Protein AF-A0A522E200-F1 (afdb_monomer)

Solvent-accessible surface area (backbone atoms only — not comparable to full-atom values): 4456 Å² total; per-residue (Å²): 115,70,66,55,54,50,53,23,49,53,24,42,51,50,20,51,51,37,64,65,50,49,61,57,50,53,55,54,46,74,71,50,91,45,69,74,58,44,56,52,47,53,52,51,52,48,48,44,43,64,66,46,22,48,56,18,44,51,49,20,51,53,40,46,52,50,49,40,63,76,65,36,50,78,57,46,74,72,38,94,89,115

pLDDT: mean 79.92, std 9.39, range [52.28, 91.56]

Secondary structure (DSSP, 8-state):
-HHHHHHHHHHHHHHHHHHHHHHHHHHHHHH---HHHHHHHHHHHHHHIIIIIHHHHHHHHHHHHHHIIIIIHHHHTT-TT-

Sequence (82 aa):
MLWLKAFHLVFMVTWFAGLFYLPRLYVYHAMSSDDISNERFKVMERKLFFGIMTPGMIATFIFGTWMLADYAWQLYAASGWL

Mean predicted aligned error: 8.31 Å

Structure (mmCIF, N/CA/C/O backbone):
data_AF-A0A522E200-F1
#
_entry.id   AF-A0A522E200-F1
#
loop_
_atom_site.group_PDB
_atom_site.id
_atom_site.type_symbol
_atom_site.label_atom_id
_atom_site.label_alt_id
_atom_site.label_comp_id
_atom_site.label_asym_id
_atom_site.label_entity_id
_atom_site.label_seq_id
_atom_site.pdbx_PDB_ins_code
_atom_site.Cartn_x
_atom_site.Cartn_y
_atom_site.Cartn_z
_atom_site.occupancy
_atom_site.B_iso_or_equiv
_atom_site.auth_seq_id
_atom_site.auth_comp_id
_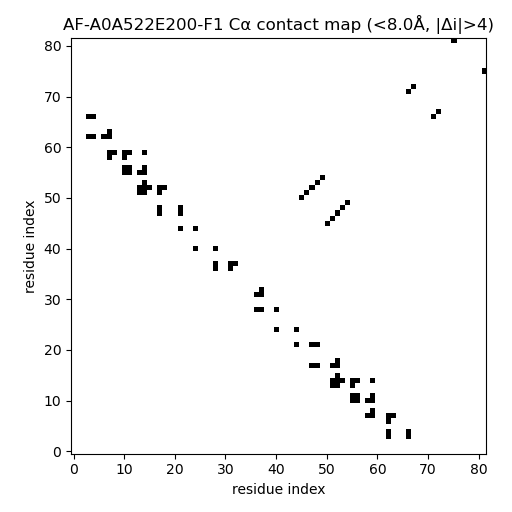atom_site.auth_asym_id
_atom_site.auth_atom_id
_atom_site.pdbx_PDB_model_num
ATOM 1 N N . MET A 1 1 ? 19.165 -2.066 -14.325 1.00 65.44 1 MET A N 1
ATOM 2 C CA . MET A 1 1 ? 19.057 -0.899 -13.419 1.00 65.44 1 MET A CA 1
ATOM 3 C C . MET A 1 1 ? 18.787 -1.334 -11.972 1.00 65.44 1 MET A C 1
ATOM 5 O O . MET A 1 1 ? 17.651 -1.650 -11.640 1.00 65.44 1 MET A O 1
ATOM 9 N N . LEU A 1 2 ? 19.809 -1.394 -11.105 1.00 79.44 2 LEU A N 1
ATOM 10 C CA . LEU A 1 2 ? 19.667 -1.811 -9.690 1.00 79.44 2 LEU A CA 1
ATOM 11 C C . LEU A 1 2 ? 18.751 -0.883 -8.875 1.00 79.44 2 LEU A C 1
ATOM 13 O O . LEU A 1 2 ? 17.944 -1.356 -8.083 1.00 79.44 2 LEU A O 1
ATOM 17 N N . TRP A 1 3 ? 18.819 0.422 -9.133 1.00 83.81 3 TRP A N 1
ATOM 18 C CA . TRP A 1 3 ? 17.986 1.430 -8.473 1.00 83.81 3 TRP A CA 1
ATOM 19 C C . TRP A 1 3 ? 16.488 1.215 -8.702 1.00 83.81 3 TRP A C 1
ATOM 21 O O . TRP A 1 3 ? 15.696 1.345 -7.777 1.00 83.81 3 TRP A O 1
ATOM 31 N N . LEU A 1 4 ? 16.098 0.815 -9.914 1.00 82.50 4 LEU A N 1
ATOM 32 C CA . LEU A 1 4 ? 14.695 0.595 -10.273 1.00 82.50 4 LEU A CA 1
ATOM 33 C C . LEU A 1 4 ? 14.114 -0.625 -9.536 1.00 82.50 4 LEU A C 1
ATOM 35 O O . LEU A 1 4 ? 13.000 -0.568 -9.020 1.00 82.50 4 LEU A O 1
ATOM 39 N N . LYS A 1 5 ? 14.922 -1.686 -9.385 1.00 81.75 5 LYS A N 1
ATOM 40 C CA . LYS A 1 5 ? 14.599 -2.845 -8.537 1.00 81.75 5 LYS A CA 1
ATOM 41 C C . LYS A 1 5 ? 14.482 -2.453 -7.063 1.00 81.75 5 LYS A C 1
ATOM 43 O O . LYS A 1 5 ? 13.551 -2.894 -6.398 1.00 81.75 5 LYS A O 1
ATOM 48 N N . ALA A 1 6 ? 15.398 -1.618 -6.567 1.00 88.94 6 ALA A N 1
ATOM 49 C CA . ALA A 1 6 ? 15.376 -1.148 -5.185 1.00 88.94 6 ALA A CA 1
ATOM 50 C C . ALA A 1 6 ? 14.107 -0.337 -4.880 1.00 88.94 6 ALA A C 1
ATOM 52 O O . ALA A 1 6 ? 13.406 -0.658 -3.924 1.00 88.94 6 ALA A O 1
ATOM 53 N N . PHE A 1 7 ? 13.755 0.647 -5.718 1.00 88.69 7 PHE A N 1
ATOM 54 C CA . PHE A 1 7 ? 12.519 1.416 -5.544 1.00 88.69 7 PHE A CA 1
ATOM 55 C C . PHE A 1 7 ? 11.279 0.525 -5.605 1.00 88.69 7 PHE A C 1
ATOM 57 O O . PHE A 1 7 ? 10.451 0.594 -4.698 1.00 88.69 7 PHE A O 1
ATOM 64 N N . HIS A 1 8 ? 11.178 -0.362 -6.602 1.00 87.75 8 HIS A N 1
ATOM 65 C CA . HIS A 1 8 ? 10.071 -1.317 -6.681 1.00 87.75 8 HIS A CA 1
ATOM 66 C C . HIS A 1 8 ? 9.925 -2.128 -5.386 1.00 87.75 8 HIS A C 1
ATOM 68 O O . HIS A 1 8 ? 8.819 -2.228 -4.859 1.00 87.75 8 HIS A O 1
ATOM 74 N N . LEU A 1 9 ? 11.033 -2.646 -4.841 1.00 88.25 9 LEU A N 1
ATOM 75 C CA . LEU A 1 9 ? 11.028 -3.427 -3.606 1.00 88.25 9 LEU A CA 1
ATOM 76 C C . LEU A 1 9 ? 10.565 -2.596 -2.398 1.00 88.25 9 LEU A C 1
ATOM 78 O O . LEU A 1 9 ? 9.730 -3.065 -1.631 1.00 88.25 9 LEU A O 1
ATOM 82 N N . VAL A 1 10 ? 11.045 -1.357 -2.239 1.00 90.81 10 VAL A N 1
ATOM 83 C CA . VAL A 1 10 ? 10.633 -0.481 -1.123 1.00 90.81 10 VAL A CA 1
ATOM 84 C C . VAL A 1 10 ? 9.132 -0.190 -1.174 1.00 90.81 10 VAL A C 1
ATOM 86 O O . VAL A 1 10 ? 8.438 -0.327 -0.161 1.00 90.81 10 VAL A O 1
ATOM 89 N N . PHE A 1 11 ? 8.605 0.167 -2.348 1.00 89.88 11 PHE A N 1
ATOM 90 C CA . PHE A 1 11 ? 7.172 0.418 -2.506 1.00 89.88 11 PHE A CA 1
AT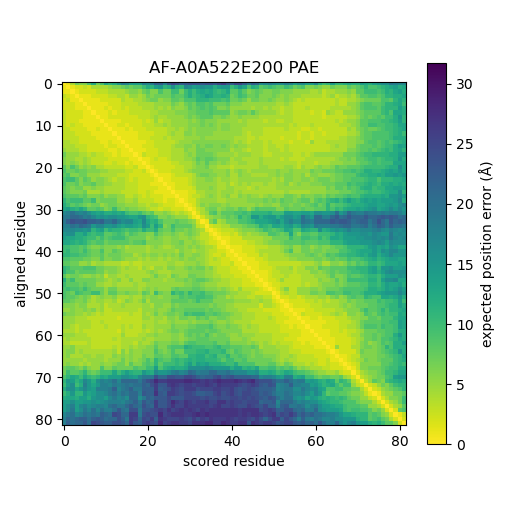OM 91 C C . PHE A 1 11 ? 6.353 -0.862 -2.317 1.00 89.88 11 PHE A C 1
ATOM 93 O O . PHE A 1 11 ? 5.320 -0.825 -1.652 1.00 89.88 11 PHE A O 1
ATOM 100 N N . MET A 1 12 ? 6.845 -2.002 -2.815 1.00 90.19 12 MET A N 1
ATOM 101 C CA . MET A 1 12 ? 6.192 -3.305 -2.660 1.00 90.19 12 MET A CA 1
ATOM 102 C C . MET A 1 12 ? 6.079 -3.696 -1.184 1.00 90.19 12 MET A C 1
ATOM 104 O O . MET A 1 12 ? 4.991 -4.050 -0.734 1.00 90.19 12 MET A O 1
ATOM 108 N N . VAL A 1 13 ? 7.156 -3.542 -0.406 1.00 91.56 13 VAL A N 1
ATOM 109 C CA . VAL A 1 13 ? 7.155 -3.805 1.042 1.00 91.56 13 VAL A CA 1
ATOM 110 C C . VAL A 1 13 ? 6.203 -2.857 1.771 1.00 91.56 13 VAL A C 1
ATOM 112 O O . VAL A 1 13 ? 5.440 -3.297 2.629 1.00 91.56 13 VAL A O 1
ATOM 115 N N . THR A 1 14 ? 6.193 -1.571 1.408 1.00 88.50 14 THR A N 1
ATOM 116 C CA . THR A 1 14 ? 5.287 -0.573 2.005 1.00 88.50 14 THR A CA 1
ATOM 117 C C . THR A 1 14 ? 3.819 -0.912 1.727 1.00 88.50 14 THR A C 1
ATOM 119 O O . THR A 1 14 ? 2.972 -0.828 2.620 1.00 88.50 14 THR A O 1
ATOM 122 N N . TRP A 1 15 ? 3.512 -1.346 0.504 1.00 89.38 15 TRP A N 1
ATOM 123 C CA . TRP A 1 15 ? 2.174 -1.773 0.108 1.00 89.38 15 TRP A CA 1
ATOM 124 C C . TRP A 1 15 ? 1.729 -3.044 0.846 1.00 89.38 15 TRP A C 1
ATOM 126 O O . TRP A 1 15 ? 0.633 -3.076 1.412 1.00 89.38 15 TRP A O 1
ATOM 136 N N . PHE A 1 16 ? 2.601 -4.053 0.924 1.00 87.81 16 PHE A N 1
ATOM 137 C CA . PHE A 1 16 ? 2.341 -5.290 1.665 1.00 87.81 16 PHE A CA 1
ATOM 138 C C . PHE A 1 16 ? 2.143 -5.048 3.164 1.00 87.81 16 PHE A C 1
ATOM 140 O O . PHE A 1 16 ? 1.237 -5.624 3.766 1.00 87.81 16 PHE A O 1
ATOM 147 N N . ALA A 1 17 ? 2.935 -4.162 3.772 1.00 87.56 17 ALA A N 1
ATOM 148 C CA . ALA A 1 17 ? 2.754 -3.778 5.169 1.00 87.56 17 ALA A CA 1
ATOM 149 C C . ALA A 1 17 ? 1.359 -3.172 5.412 1.00 87.56 17 ALA A C 1
ATOM 151 O O . ALA A 1 17 ? 0.701 -3.518 6.394 1.00 87.56 17 ALA A O 1
ATOM 152 N N . GLY A 1 18 ? 0.874 -2.332 4.490 1.00 85.88 18 GLY A N 1
ATOM 153 C CA . GLY A 1 18 ? -0.488 -1.793 4.527 1.00 85.88 18 GLY A CA 1
ATOM 154 C C . GLY A 1 18 ? -1.565 -2.881 4.447 1.00 85.88 18 GLY A C 1
ATOM 155 O O . GLY A 1 18 ? -2.490 -2.887 5.261 1.00 85.88 18 GLY A O 1
ATOM 156 N N . LEU A 1 19 ? -1.409 -3.838 3.525 1.00 85.44 19 LEU A N 1
ATOM 157 C CA . LEU A 1 19 ? -2.326 -4.973 3.351 1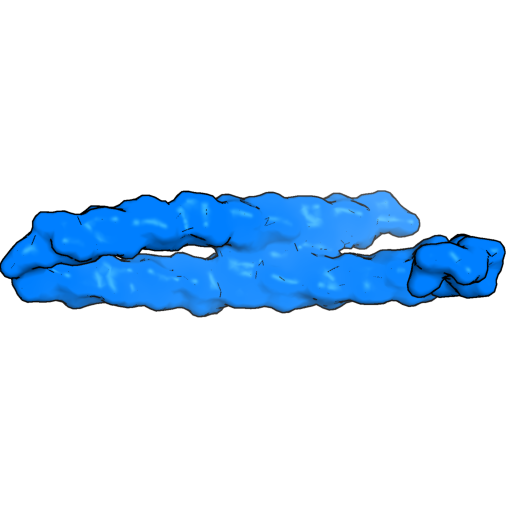.00 85.44 19 LEU A CA 1
ATOM 158 C C . LEU A 1 19 ? -2.421 -5.869 4.590 1.00 85.44 19 LEU A C 1
ATOM 160 O O . LEU A 1 19 ? -3.508 -6.342 4.902 1.00 85.44 19 LEU A O 1
ATOM 164 N N . PHE A 1 20 ? -1.321 -6.099 5.308 1.00 85.31 20 PHE A N 1
ATOM 165 C CA . PHE A 1 20 ? -1.344 -6.913 6.529 1.00 85.31 20 PHE A C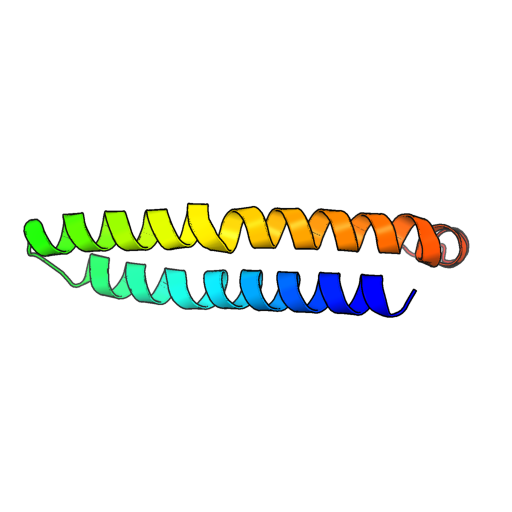A 1
ATOM 166 C C . PHE A 1 20 ? -1.864 -6.155 7.758 1.00 85.31 20 PHE A C 1
ATOM 168 O O . PHE A 1 20 ? -2.418 -6.769 8.671 1.00 85.31 20 PHE A O 1
ATOM 175 N N . TYR A 1 21 ? -1.709 -4.831 7.801 1.00 85.19 21 TYR A N 1
ATOM 176 C CA . TYR A 1 21 ? -2.130 -4.025 8.949 1.00 85.19 21 TYR A CA 1
ATOM 177 C C . TYR A 1 21 ? -3.636 -3.707 8.939 1.00 85.19 21 TYR A C 1
ATOM 179 O O . TYR A 1 21 ? -4.266 -3.612 9.992 1.00 85.19 21 TYR A O 1
ATOM 187 N N . LEU A 1 22 ? -4.231 -3.585 7.754 1.00 83.94 22 LEU A N 1
ATOM 188 C CA . LEU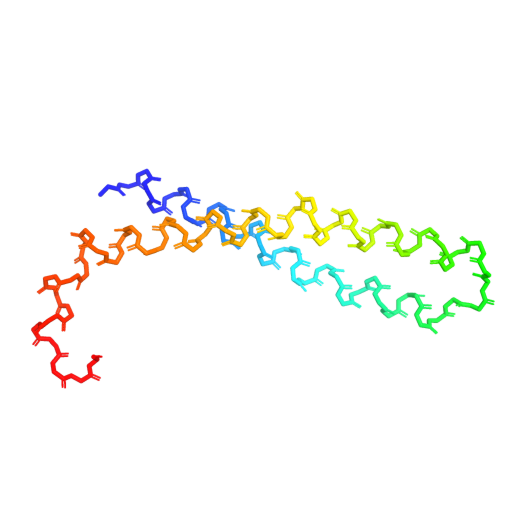 A 1 22 ? -5.627 -3.188 7.564 1.00 83.94 22 LEU A CA 1
ATOM 189 C C . LEU A 1 22 ? -6.667 -4.222 8.075 1.00 83.94 22 LEU A C 1
ATOM 191 O O . LEU A 1 22 ? -7.562 -3.815 8.816 1.00 83.94 22 LEU A O 1
ATOM 195 N N . PRO A 1 23 ? -6.537 -5.546 7.834 1.00 82.75 23 PRO A N 1
ATOM 196 C CA . PRO A 1 23 ? -7.433 -6.561 8.400 1.00 82.75 23 PRO A CA 1
ATOM 197 C C . PRO A 1 23 ? -7.463 -6.543 9.927 1.00 82.75 23 PRO A C 1
ATOM 199 O O . PRO A 1 23 ? -8.510 -6.737 10.537 1.00 82.75 23 PRO A O 1
ATOM 202 N N . ARG A 1 24 ? -6.314 -6.272 10.558 1.00 82.94 24 ARG A N 1
ATOM 203 C CA . ARG A 1 24 ? -6.215 -6.183 12.015 1.00 82.94 24 ARG A CA 1
ATOM 204 C C . ARG A 1 24 ? -7.051 -5.027 12.565 1.00 82.94 24 ARG A C 1
ATOM 206 O O . ARG A 1 24 ? -7.680 -5.199 13.605 1.00 82.94 24 ARG A O 1
ATOM 213 N N . LEU A 1 25 ? -7.086 -3.882 11.878 1.00 82.00 25 LEU A N 1
ATOM 214 C CA . LEU A 1 25 ? -7.974 -2.781 12.261 1.00 82.00 25 LEU A CA 1
ATOM 215 C C . LEU A 1 25 ? -9.449 -3.170 12.131 1.00 82.00 25 LEU A C 1
ATOM 217 O O . LEU A 1 25 ? -10.202 -2.932 13.070 1.00 82.00 25 LEU A O 1
ATOM 221 N N . TYR A 1 26 ? -9.833 -3.842 11.041 1.00 81.81 26 TYR A N 1
ATOM 222 C CA . TYR A 1 26 ? -11.219 -4.278 10.837 1.00 81.81 26 TYR A CA 1
ATOM 223 C C . TYR A 1 26 ? -11.710 -5.250 11.909 1.00 81.81 26 TYR A C 1
ATOM 225 O O . TYR A 1 26 ? -12.859 -5.165 12.338 1.00 81.81 26 TYR A O 1
ATOM 233 N N . VAL A 1 27 ? -10.843 -6.146 12.386 1.00 84.81 27 VAL A N 1
ATOM 234 C CA . VAL A 1 27 ? -11.175 -7.046 13.498 1.00 84.81 27 VAL A CA 1
ATOM 235 C C . VAL A 1 27 ? -11.458 -6.251 14.778 1.00 84.81 27 VAL A C 1
ATOM 237 O O . VAL A 1 27 ? -12.445 -6.527 15.456 1.00 84.81 27 VAL A O 1
ATOM 240 N N . TYR A 1 28 ? -10.647 -5.235 15.094 1.00 80.94 28 TY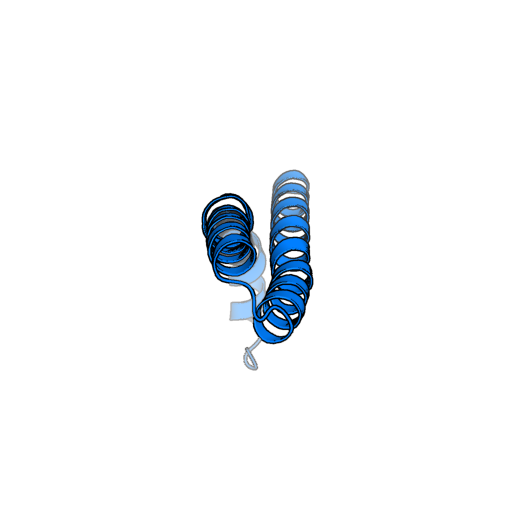R A N 1
ATOM 241 C CA . TYR A 1 28 ? -10.900 -4.374 16.254 1.00 80.94 28 TYR A CA 1
ATOM 242 C C . TYR A 1 28 ? -12.158 -3.512 16.091 1.00 80.94 28 TYR A C 1
ATOM 244 O O . TYR A 1 28 ? -12.890 -3.338 17.062 1.00 80.94 28 TYR A O 1
ATOM 252 N N . HIS A 1 29 ? -12.441 -3.037 14.877 1.00 79.12 29 HIS A N 1
ATOM 253 C CA . HIS A 1 29 ? -13.667 -2.305 14.558 1.00 79.12 29 HIS A CA 1
ATOM 254 C C . HIS A 1 29 ? -14.917 -3.167 14.785 1.00 79.12 29 HIS A C 1
ATOM 256 O O . HIS A 1 29 ? -15.865 -2.734 15.432 1.00 79.12 29 HIS A O 1
ATOM 262 N N . ALA A 1 30 ? -14.898 -4.425 14.331 1.00 81.50 30 ALA A N 1
ATOM 263 C CA . ALA A 1 30 ? -16.011 -5.356 14.516 1.00 81.50 30 ALA A CA 1
ATOM 264 C C . ALA A 1 30 ? -16.246 -5.748 15.989 1.00 81.50 30 ALA A C 1
ATOM 266 O O . ALA A 1 30 ? -17.368 -6.085 16.361 1.00 81.50 30 ALA A O 1
ATOM 267 N N . MET A 1 31 ? -15.205 -5.709 16.828 1.00 81.19 31 MET A N 1
ATOM 268 C CA . MET A 1 31 ? -15.313 -5.974 18.269 1.00 81.19 31 MET A CA 1
ATOM 269 C C . MET A 1 31 ? -15.730 -4.745 19.089 1.00 81.19 31 MET A C 1
ATOM 271 O O . MET A 1 31 ? -16.136 -4.906 20.240 1.00 81.19 31 MET A O 1
ATOM 275 N N . SER A 1 32 ? -15.617 -3.526 18.549 1.00 74.56 32 SER A N 1
ATOM 276 C CA . SER A 1 32 ? -15.979 -2.308 19.275 1.00 74.56 32 SER A CA 1
ATOM 277 C C . SER A 1 32 ? -17.463 -1.970 19.116 1.00 74.56 32 SER A C 1
ATOM 279 O O . SER A 1 32 ? -17.936 -1.683 18.020 1.00 74.56 32 SER A O 1
ATOM 281 N N . SER A 1 33 ? -18.193 -1.947 20.231 1.00 69.00 33 SER A N 1
ATOM 282 C CA . SER A 1 33 ? -19.617 -1.586 20.304 1.00 69.00 33 SER A CA 1
ATOM 283 C C . SER A 1 33 ? -19.872 -0.099 20.597 1.00 69.00 33 SER A C 1
ATOM 285 O O . SER A 1 33 ? -21.012 0.292 20.814 1.00 69.00 33 SER A O 1
ATOM 287 N N . ASP A 1 34 ? -18.818 0.717 20.644 1.00 77.56 34 ASP A N 1
ATOM 288 C CA . ASP A 1 34 ? -18.860 2.120 21.064 1.00 77.56 34 ASP A CA 1
ATOM 289 C C . ASP A 1 34 ? -18.726 3.054 19.846 1.00 77.56 34 ASP A C 1
ATOM 291 O O . ASP A 1 34 ? -17.753 2.959 19.087 1.00 77.56 34 ASP A O 1
ATOM 295 N N . ASP A 1 35 ? -19.691 3.957 19.641 1.00 73.44 35 ASP A N 1
ATOM 296 C CA . ASP A 1 35 ? -19.789 4.795 18.429 1.00 73.44 35 ASP A CA 1
ATOM 297 C C . ASP A 1 35 ? -18.560 5.697 18.228 1.00 73.44 35 ASP A C 1
ATOM 299 O O . ASP A 1 35 ? -18.036 5.824 17.118 1.00 73.44 35 ASP A O 1
ATOM 303 N N . ILE A 1 36 ? -18.023 6.252 19.319 1.00 77.06 36 ILE A N 1
ATOM 304 C CA . ILE A 1 36 ? -16.838 7.124 19.291 1.00 77.06 36 ILE A CA 1
ATOM 305 C C . ILE A 1 36 ? -15.593 6.343 18.840 1.00 77.06 36 ILE A C 1
ATOM 307 O O . ILE A 1 36 ? -14.748 6.858 18.100 1.00 77.06 36 ILE A O 1
ATOM 311 N N . SER A 1 37 ? -15.465 5.083 19.264 1.00 73.00 37 SER A N 1
ATOM 312 C CA . SER A 1 37 ? -14.362 4.219 18.831 1.00 73.00 37 SER A CA 1
ATOM 313 C C . SER A 1 37 ? -14.514 3.832 17.359 1.00 73.00 37 SER A C 1
ATOM 315 O O . SER A 1 37 ? -13.532 3.889 16.613 1.00 73.00 37 SER A O 1
ATOM 317 N N . ASN A 1 38 ? -15.737 3.545 16.905 1.00 77.56 38 ASN A N 1
ATOM 318 C CA . ASN A 1 38 ? -16.021 3.223 15.507 1.00 77.56 38 ASN A CA 1
ATOM 319 C C . ASN A 1 38 ? -15.662 4.362 14.544 1.00 77.56 38 ASN A C 1
ATOM 321 O O . ASN A 1 38 ? -15.046 4.110 13.502 1.00 77.56 38 ASN A O 1
ATOM 325 N N . GLU A 1 39 ? -15.981 5.613 14.877 1.00 78.81 39 GLU A N 1
ATOM 326 C CA . GLU A 1 39 ? -15.586 6.756 14.044 1.00 78.81 39 GLU A CA 1
ATOM 327 C C . GLU A 1 39 ? -14.062 6.919 13.958 1.00 78.81 39 GLU A C 1
ATOM 329 O O . GLU A 1 39 ? -13.517 7.157 12.874 1.00 78.81 39 GLU A O 1
ATOM 334 N N . ARG A 1 40 ? -13.344 6.714 15.070 1.00 79.00 40 ARG A N 1
ATOM 335 C CA . ARG A 1 40 ? -11.873 6.782 15.094 1.00 79.00 40 ARG A CA 1
ATOM 336 C C . ARG A 1 40 ? -11.235 5.688 14.238 1.00 79.00 40 ARG A C 1
ATOM 338 O O . ARG A 1 40 ? -10.298 5.982 13.491 1.00 79.00 40 ARG A O 1
ATOM 345 N N . PHE A 1 41 ? -11.742 4.458 14.309 1.00 79.31 41 PHE A N 1
ATOM 346 C CA . PHE A 1 41 ? -11.253 3.348 13.486 1.00 79.31 41 PHE A CA 1
ATOM 347 C C . PHE A 1 41 ? -11.478 3.603 11.992 1.00 79.31 41 PHE A C 1
ATOM 349 O O . PHE A 1 41 ? -10.523 3.486 11.224 1.00 79.31 41 PHE A O 1
ATOM 356 N N . LYS A 1 42 ? -12.652 4.111 11.588 1.00 77.31 42 LYS A N 1
ATOM 357 C CA . LYS A 1 42 ? -12.925 4.498 10.187 1.00 77.31 42 LYS A CA 1
ATOM 358 C C . LYS A 1 42 ? -11.927 5.529 9.652 1.00 77.31 42 LYS A C 1
ATOM 360 O O . LYS A 1 42 ? -11.499 5.449 8.498 1.00 77.31 42 LYS A O 1
ATOM 365 N N . VAL A 1 43 ? -11.538 6.512 10.470 1.00 83.12 43 VAL A N 1
ATOM 366 C CA . VAL A 1 43 ? -10.539 7.521 10.075 1.00 83.12 43 VAL A CA 1
ATOM 367 C C . VAL A 1 43 ? -9.149 6.899 9.933 1.00 83.12 43 VAL A C 1
ATOM 369 O O . VAL A 1 43 ? -8.444 7.210 8.969 1.00 83.12 43 VAL A O 1
ATOM 372 N N . MET A 1 44 ? -8.747 6.022 10.858 1.00 81.88 44 MET A N 1
ATOM 373 C CA . MET A 1 44 ? -7.449 5.341 10.790 1.00 81.88 44 MET A CA 1
ATOM 374 C C . MET A 1 44 ? -7.352 4.403 9.581 1.00 81.88 44 MET A C 1
ATOM 376 O O . MET A 1 44 ? -6.357 4.456 8.858 1.00 81.88 44 MET A O 1
ATOM 380 N N . GLU A 1 45 ? -8.396 3.622 9.302 1.00 84.12 45 GLU A N 1
ATOM 381 C CA . GLU A 1 45 ? -8.482 2.742 8.128 1.00 84.12 45 GLU A CA 1
ATOM 382 C C . GLU A 1 45 ? -8.385 3.541 6.831 1.00 84.12 45 GLU A C 1
ATOM 384 O O . GLU A 1 45 ? -7.589 3.215 5.950 1.00 84.12 45 GLU A O 1
ATOM 389 N N . ARG A 1 46 ? -9.139 4.644 6.731 1.00 82.44 46 ARG A N 1
ATOM 390 C CA . ARG A 1 46 ? -9.124 5.508 5.548 1.00 82.44 46 ARG A CA 1
ATOM 391 C C . ARG A 1 46 ? -7.758 6.149 5.331 1.00 82.44 46 ARG A C 1
ATOM 393 O O . ARG A 1 46 ? -7.281 6.161 4.199 1.00 82.44 46 ARG A O 1
ATOM 400 N N . LYS A 1 47 ? -7.120 6.667 6.387 1.00 83.00 47 LYS A N 1
ATOM 401 C CA . LYS A 1 47 ? -5.776 7.261 6.293 1.00 83.00 47 LYS A CA 1
ATOM 402 C C . LYS A 1 47 ? -4.727 6.233 5.888 1.00 83.00 47 LYS A C 1
ATOM 404 O O . LYS A 1 47 ? -3.873 6.547 5.068 1.00 83.00 47 LYS A O 1
ATOM 409 N N . LEU A 1 48 ? -4.800 5.019 6.422 1.00 82.62 48 LEU A N 1
ATOM 410 C CA . LEU A 1 48 ? -3.874 3.949 6.067 1.00 82.62 48 LEU A CA 1
ATOM 411 C C . LEU A 1 48 ? -4.059 3.511 4.608 1.00 82.62 48 LEU A C 1
ATOM 413 O O . LEU A 1 48 ? -3.087 3.429 3.854 1.00 82.62 48 LEU A O 1
ATOM 417 N N . PHE A 1 49 ? -5.309 3.279 4.204 1.00 82.25 49 PHE A N 1
ATOM 418 C CA . PHE A 1 49 ? -5.640 2.807 2.867 1.00 82.25 49 PHE A CA 1
ATOM 419 C C . PHE A 1 49 ? -5.309 3.858 1.804 1.00 82.25 49 PHE A C 1
ATOM 421 O O . PHE A 1 49 ? -4.511 3.598 0.903 1.00 82.25 49 PHE A O 1
ATOM 428 N N . PHE A 1 50 ? -5.854 5.070 1.925 1.00 80.00 50 PHE A N 1
ATOM 429 C CA . PHE A 1 50 ? -5.635 6.129 0.935 1.00 80.00 50 PHE A CA 1
ATOM 430 C C . PHE A 1 50 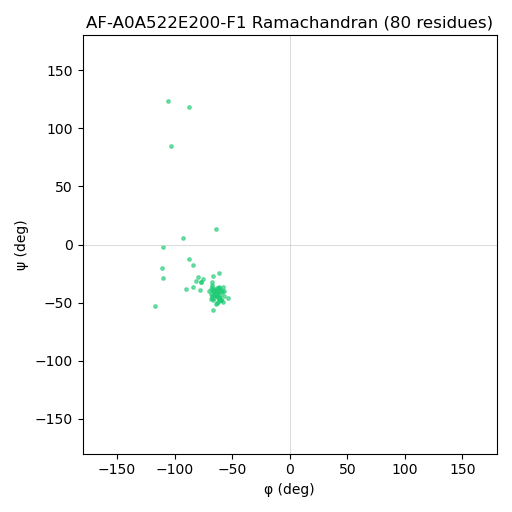? -4.264 6.796 1.051 1.00 80.00 50 PHE A C 1
ATOM 432 O O . PHE A 1 50 ? -3.714 7.212 0.037 1.00 80.00 50 PHE A O 1
ATOM 439 N N . GLY A 1 51 ? -3.704 6.909 2.256 1.00 81.69 51 GLY A N 1
ATOM 440 C CA . GLY A 1 51 ? -2.457 7.640 2.481 1.00 81.69 51 GLY A CA 1
ATOM 441 C C . GLY A 1 51 ? -1.196 6.828 2.206 1.00 81.69 51 GLY A C 1
ATOM 442 O O . GLY A 1 51 ? -0.229 7.386 1.702 1.00 81.69 51 GLY A O 1
ATOM 443 N N . ILE A 1 52 ? -1.186 5.528 2.522 1.00 81.12 52 ILE A N 1
ATOM 444 C CA . ILE A 1 52 ? 0.031 4.700 2.438 1.00 81.12 52 ILE A CA 1
ATOM 445 C C . ILE A 1 52 ? -0.143 3.582 1.411 1.00 81.12 52 ILE A C 1
ATOM 447 O O . ILE A 1 52 ? 0.666 3.452 0.492 1.00 81.12 52 ILE A O 1
ATOM 451 N N . MET A 1 53 ? -1.211 2.792 1.534 1.00 86.81 53 MET A N 1
ATOM 452 C CA . MET A 1 53 ? -1.394 1.598 0.707 1.00 86.81 53 MET A CA 1
ATOM 453 C C . MET A 1 53 ? -1.638 1.946 -0.767 1.00 86.81 53 MET A C 1
ATOM 455 O O . MET A 1 53 ? -1.008 1.360 -1.642 1.00 86.81 53 MET A O 1
ATOM 459 N N . THR A 1 54 ? -2.515 2.909 -1.049 1.00 85.75 54 THR A N 1
ATOM 460 C CA . THR A 1 54 ? -2.884 3.294 -2.422 1.00 85.75 54 THR A CA 1
ATOM 461 C C . THR A 1 54 ? -1.705 3.885 -3.211 1.00 85.75 54 THR A C 1
ATOM 463 O O . THR A 1 54 ? -1.419 3.378 -4.297 1.00 85.75 54 THR A O 1
ATOM 466 N N . 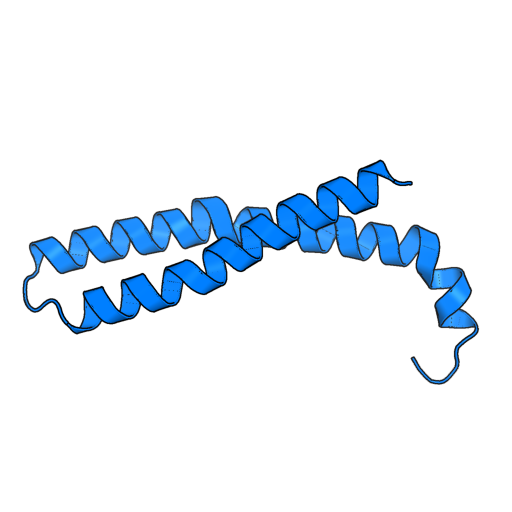PRO A 1 55 ? -0.959 4.892 -2.707 1.00 87.81 55 PRO A N 1
ATOM 467 C CA . PRO A 1 55 ? 0.209 5.403 -3.426 1.00 87.81 55 PRO A CA 1
ATOM 468 C C . PRO A 1 55 ? 1.349 4.380 -3.494 1.00 87.81 55 PRO A C 1
ATOM 470 O O . PRO A 1 55 ? 2.019 4.304 -4.523 1.00 87.81 55 PRO A O 1
ATOM 473 N N . GLY A 1 56 ? 1.534 3.555 -2.454 1.00 86.81 56 GLY A N 1
ATOM 474 C CA . GLY A 1 56 ? 2.496 2.450 -2.472 1.00 86.81 56 GLY A CA 1
ATOM 475 C C . GLY A 1 56 ? 2.197 1.447 -3.586 1.00 86.81 56 GLY A C 1
ATOM 476 O O . GLY A 1 56 ? 3.080 1.135 -4.378 1.00 86.81 56 GLY A O 1
ATOM 477 N N . MET A 1 57 ? 0.936 1.026 -3.717 1.00 89.50 57 MET A N 1
ATOM 478 C CA . MET A 1 57 ? 0.472 0.140 -4.789 1.00 89.50 57 MET A CA 1
ATOM 479 C C . MET A 1 57 ? 0.745 0.727 -6.174 1.00 89.50 57 MET A C 1
ATOM 481 O O . MET A 1 57 ? 1.289 0.040 -7.038 1.00 89.50 57 MET A O 1
ATOM 485 N N . ILE A 1 58 ? 0.372 1.994 -6.383 1.00 91.38 58 ILE A N 1
ATOM 486 C CA . ILE A 1 58 ? 0.547 2.683 -7.666 1.00 91.38 58 ILE A CA 1
ATOM 487 C C . ILE A 1 58 ? 2.032 2.737 -8.027 1.00 91.38 58 ILE A C 1
ATOM 489 O O . ILE A 1 58 ? 2.408 2.353 -9.134 1.00 91.38 58 ILE A O 1
ATOM 493 N N . ALA A 1 59 ? 2.887 3.142 -7.086 1.00 89.56 59 ALA A N 1
ATOM 494 C CA . ALA A 1 59 ? 4.327 3.182 -7.297 1.00 89.56 59 ALA A CA 1
ATOM 495 C C . ALA A 1 59 ? 4.885 1.787 -7.629 1.00 89.56 59 ALA A C 1
ATOM 497 O O . ALA A 1 59 ? 5.593 1.632 -8.624 1.00 89.56 59 ALA A O 1
ATOM 498 N N . THR A 1 60 ? 4.516 0.749 -6.870 1.00 90.19 60 THR A N 1
ATOM 499 C CA . THR A 1 60 ? 4.930 -0.637 -7.141 1.00 90.19 60 THR A CA 1
ATOM 500 C C . THR A 1 60 ? 4.526 -1.099 -8.538 1.00 90.19 60 THR A C 1
ATOM 502 O O . THR A 1 60 ? 5.358 -1.685 -9.234 1.00 90.19 60 THR A O 1
ATOM 505 N N . PHE A 1 61 ? 3.295 -0.812 -8.972 1.00 88.88 61 PHE A N 1
ATOM 506 C CA . PHE A 1 61 ? 2.804 -1.172 -10.304 1.00 88.88 61 PHE A CA 1
ATOM 507 C C . PHE A 1 61 ? 3.554 -0.436 -11.415 1.00 88.88 61 PHE A C 1
ATOM 509 O O . PHE A 1 61 ? 3.949 -1.059 -12.400 1.00 88.88 61 PHE A O 1
ATOM 516 N N . ILE A 1 62 ? 3.809 0.863 -11.251 1.00 90.69 62 ILE A N 1
ATOM 517 C CA . ILE A 1 62 ? 4.561 1.663 -12.228 1.00 90.69 62 ILE A CA 1
ATOM 518 C C . ILE A 1 62 ? 5.996 1.140 -12.351 1.00 90.69 62 ILE A C 1
ATOM 520 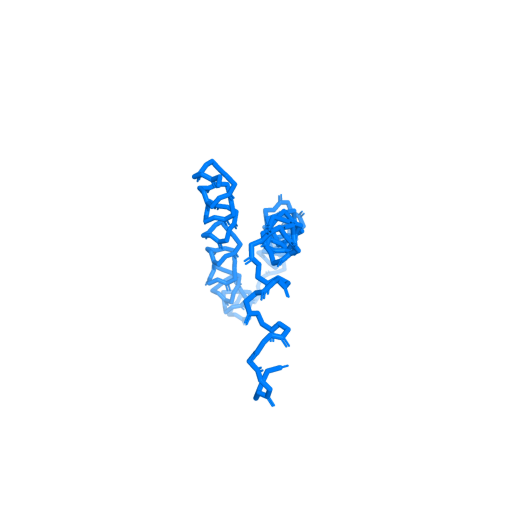O O . ILE A 1 62 ? 6.453 0.844 -13.452 1.00 90.69 62 ILE A O 1
ATOM 524 N N . PHE A 1 63 ? 6.707 0.954 -11.235 1.00 87.38 63 PHE A N 1
ATOM 525 C CA . PHE A 1 63 ? 8.080 0.443 -11.286 1.00 87.38 63 PHE A CA 1
ATOM 526 C C . PHE A 1 63 ? 8.144 -1.015 -11.765 1.00 87.38 63 PHE A C 1
ATOM 528 O O . PHE A 1 63 ? 9.095 -1.392 -12.449 1.00 87.38 63 PHE A O 1
ATOM 535 N N . GLY A 1 64 ? 7.131 -1.829 -11.452 1.00 84.81 64 GLY A N 1
ATOM 536 C CA . GLY A 1 64 ? 7.033 -3.216 -11.909 1.00 84.81 64 GLY A CA 1
ATOM 537 C C . GLY A 1 64 ? 6.791 -3.322 -13.416 1.00 84.81 64 GLY A C 1
ATOM 538 O O . GLY A 1 64 ? 7.498 -4.060 -14.098 1.00 84.81 64 GLY A O 1
ATOM 539 N N . THR A 1 65 ? 5.845 -2.545 -13.949 1.00 85.00 65 THR A N 1
ATOM 540 C CA . THR A 1 65 ? 5.545 -2.490 -15.393 1.00 85.00 65 THR A CA 1
ATOM 541 C C . THR A 1 65 ? 6.698 -1.898 -16.197 1.00 85.00 65 THR A C 1
ATOM 543 O O . THR A 1 65 ? 7.046 -2.441 -17.244 1.00 85.00 65 THR A O 1
ATOM 546 N N . TRP A 1 66 ? 7.361 -0.858 -15.683 1.00 84.81 66 TRP A N 1
ATOM 547 C CA . TRP A 1 66 ? 8.572 -0.315 -16.301 1.00 84.81 66 TRP A CA 1
ATOM 548 C C . TRP A 1 66 ? 9.673 -1.380 -16.379 1.00 84.81 66 TRP A C 1
ATOM 550 O O . TRP A 1 66 ? 10.244 -1.608 -17.444 1.00 84.81 66 TRP A O 1
ATOM 560 N N . MET A 1 67 ? 9.936 -2.102 -15.286 1.00 79.31 67 MET A N 1
ATOM 561 C CA . MET A 1 67 ? 10.935 -3.174 -15.296 1.00 79.31 67 MET A CA 1
ATOM 562 C C . MET A 1 67 ? 10.565 -4.314 -16.258 1.00 79.31 67 MET A C 1
ATOM 564 O O . MET A 1 67 ? 11.451 -4.871 -16.910 1.00 79.31 67 MET A O 1
ATOM 568 N N . LEU A 1 68 ? 9.275 -4.652 -16.360 1.00 79.19 68 LEU A N 1
ATOM 569 C CA . LEU A 1 68 ? 8.780 -5.655 -17.302 1.00 79.19 68 LEU A CA 1
ATOM 570 C C . LEU A 1 68 ? 9.072 -5.244 -18.754 1.00 79.19 68 LEU A C 1
ATOM 572 O O . LEU A 1 68 ? 9.590 -6.049 -19.525 1.00 79.19 68 LEU A O 1
ATOM 576 N N . ALA A 1 69 ? 8.793 -3.989 -19.111 1.00 76.38 69 ALA A N 1
ATOM 577 C CA . ALA A 1 69 ? 9.026 -3.469 -20.455 1.00 76.38 69 ALA A CA 1
ATOM 578 C C . ALA A 1 69 ? 10.522 -3.405 -20.817 1.00 76.38 69 ALA A C 1
ATOM 580 O O . ALA A 1 69 ? 10.894 -3.773 -21.928 1.00 76.38 69 ALA A O 1
ATOM 581 N N . ASP A 1 70 ? 11.378 -2.984 -19.880 1.00 72.25 70 ASP A N 1
ATOM 582 C CA . ASP A 1 70 ? 12.815 -2.773 -20.123 1.00 72.25 70 ASP A CA 1
ATOM 583 C C . ASP A 1 70 ? 13.622 -4.085 -20.150 1.00 72.25 70 ASP A C 1
ATOM 585 O O . ASP A 1 70 ? 14.525 -4.257 -20.963 1.00 72.25 70 ASP A O 1
ATOM 589 N N . TYR A 1 71 ? 13.302 -5.036 -19.265 1.00 66.19 71 TYR A N 1
ATOM 590 C CA . TYR A 1 71 ? 14.122 -6.239 -19.060 1.00 66.19 71 TYR A CA 1
ATOM 591 C C . TYR A 1 71 ? 13.466 -7.526 -19.560 1.00 66.19 71 TYR A C 1
ATOM 593 O O . TYR A 1 71 ? 14.145 -8.497 -19.889 1.00 66.19 71 TYR A O 1
ATOM 601 N N . ALA A 1 72 ? 12.138 -7.560 -19.558 1.00 60.62 72 ALA A N 1
ATOM 602 C CA . ALA A 1 72 ? 11.387 -8.798 -19.630 1.00 60.62 72 ALA A CA 1
ATOM 603 C C . ALA A 1 72 ? 10.650 -8.962 -20.964 1.00 60.62 72 ALA A C 1
ATOM 605 O O . ALA A 1 72 ? 10.400 -10.090 -21.366 1.00 60.62 72 ALA A O 1
ATOM 606 N N . TRP A 1 73 ? 10.407 -7.884 -21.716 1.00 59.38 73 TRP A N 1
ATOM 607 C CA . TRP A 1 73 ? 9.837 -7.965 -23.065 1.00 59.38 73 TRP A CA 1
ATOM 608 C C . TRP A 1 73 ? 10.704 -8.800 -24.022 1.00 59.38 73 TRP A C 1
ATOM 610 O O . TRP A 1 73 ? 10.182 -9.613 -24.774 1.00 59.38 73 TRP A O 1
ATOM 620 N N . GLN A 1 74 ? 12.035 -8.676 -23.950 1.00 60.72 74 GLN A N 1
ATOM 621 C CA . GLN A 1 74 ? 12.947 -9.462 -24.795 1.00 60.72 74 GLN A CA 1
ATOM 622 C C . GLN A 1 74 ? 13.088 -10.931 -24.355 1.00 60.72 74 GLN A C 1
ATOM 624 O O . GLN A 1 74 ? 13.319 -11.792 -25.199 1.00 60.72 74 GLN A O 1
ATOM 629 N N . LEU A 1 75 ? 12.941 -11.234 -23.059 1.00 58.06 75 LEU A N 1
ATOM 630 C CA . LEU A 1 75 ? 13.102 -12.591 -22.515 1.00 58.06 75 LEU A CA 1
ATOM 631 C C . LEU A 1 75 ? 11.781 -13.389 -22.519 1.00 58.06 75 LEU A C 1
ATOM 633 O O . LEU A 1 75 ? 11.773 -14.585 -22.812 1.00 58.06 75 LEU A O 1
ATOM 637 N N . TYR A 1 76 ? 10.656 -12.728 -22.226 1.00 61.75 76 TYR A N 1
ATOM 638 C CA . TYR A 1 76 ? 9.322 -13.334 -22.234 1.00 61.75 76 TYR A CA 1
ATOM 639 C C . TYR A 1 76 ? 8.769 -13.511 -23.649 1.00 61.75 76 TYR A C 1
ATOM 641 O O . TYR A 1 76 ? 8.151 -14.535 -23.900 1.00 61.75 76 TYR A O 1
ATOM 649 N N . ALA A 1 77 ? 9.080 -12.632 -24.613 1.00 59.28 77 ALA A N 1
ATOM 650 C CA . ALA A 1 77 ? 8.695 -12.858 -26.015 1.00 59.28 77 ALA A CA 1
ATOM 651 C C . ALA A 1 77 ? 9.312 -14.137 -26.622 1.00 59.28 77 ALA A C 1
ATOM 653 O O . ALA A 1 77 ? 8.765 -14.699 -27.567 1.00 59.28 77 ALA A O 1
ATOM 654 N N . ALA A 1 78 ? 10.440 -14.609 -26.080 1.00 63.22 78 ALA A N 1
ATOM 655 C CA . ALA A 1 78 ? 11.080 -15.863 -26.480 1.00 63.22 78 ALA A CA 1
ATOM 656 C C . ALA A 1 78 ? 10.546 -17.095 -25.719 1.00 63.22 78 ALA A C 1
ATOM 658 O O . ALA A 1 78 ? 10.831 -18.230 -26.100 1.00 63.22 78 ALA A O 1
ATOM 659 N N . SER A 1 79 ? 9.778 -16.890 -24.647 1.00 67.81 79 SER A N 1
ATOM 660 C CA . SER A 1 79 ? 9.299 -17.946 -23.758 1.00 67.81 79 SER A CA 1
ATOM 661 C C . SER A 1 79 ? 7.827 -18.233 -24.057 1.00 67.81 79 SER A C 1
ATOM 663 O O . SER A 1 79 ? 6.953 -17.698 -23.395 1.00 67.81 79 SER A O 1
ATOM 665 N N . GLY A 1 80 ? 7.538 -19.092 -25.041 1.00 59.47 80 GLY A N 1
ATOM 666 C CA . GLY A 1 80 ? 6.176 -19.354 -25.554 1.00 59.47 80 GLY A CA 1
ATOM 667 C C . GLY A 1 80 ? 5.158 -19.995 -24.590 1.00 59.47 80 GLY A C 1
ATOM 668 O O . GLY A 1 80 ? 4.136 -20.497 -25.045 1.00 59.47 80 GLY A O 1
ATOM 669 N N . TRP A 1 81 ? 5.446 -20.028 -23.287 1.00 64.44 81 TRP A N 1
ATOM 670 C CA . TRP A 1 81 ? 4.563 -20.519 -22.219 1.00 64.44 81 TRP A CA 1
ATOM 671 C C . TRP A 1 81 ? 4.042 -19.397 -21.301 1.00 64.44 81 TRP A C 1
ATOM 673 O O . TRP A 1 81 ? 3.272 -19.686 -20.383 1.00 64.44 81 TRP A O 1
ATOM 683 N N . LEU A 1 82 ? 4.461 -18.148 -21.522 1.00 52.28 82 LEU A N 1
ATOM 684 C CA . LEU A 1 82 ? 4.031 -16.946 -20.801 1.00 52.28 82 LEU A CA 1
ATOM 685 C C . LEU A 1 82 ? 3.516 -15.920 -21.816 1.00 52.28 82 LEU A C 1
ATOM 687 O O . LEU A 1 82 ? 2.542 -15.213 -21.479 1.00 52.28 82 LEU A O 1
#

Foldseek 3Di:
DVVLVVQLVVLVVQLVVLVVVLVVLVVVLVVDPDPVVNVVSVVVNCCSCVVTNVVSVVSNVVSVVVCCVPPPCVVVVVVVVD

Nearest PDB structures (foldseek):
  7f6j-assembly1_C  TM=9.110E-01  e=3.104E+00  Homo sapiens
  4afl-assembly2_F  TM=7.885E-01  e=5.549E+00  Homo sapiens

Radius of gyration: 18.2 Å; Cα contacts (8 Å, |Δi|>4): 51; chains: 1; bounding box: 40×28×48 Å